Protein AF-A0A9P5R3A4-F1 (afdb_monomer_lite)

Organism: NCBI:txid64567

Foldseek 3Di:
DKKKKWAQAPPRDIDIFIDDDDPVVRDDPVSVVSRHHPDMDIDDDDDDPDDPDRQPHDQDWDVPPPIDTDDD

Secondary structure (DSSP, 8-state):
-EEEEEEE-GGG-EEEEEEES-HHHH--HHHHTT--SSEEEEEEE---SS---GGGSSPEEE-SSS-EEE--

Structure (mmCIF, N/CA/C/O backbone):
data_AF-A0A9P5R3A4-F1
#
_entry.id   AF-A0A9P5R3A4-F1
#
loop_
_atom_site.group_PDB
_atom_site.id
_atom_site.type_symbol
_atom_site.label_atom_id
_atom_site.label_alt_id
_atom_site.label_comp_id
_atom_site.label_asym_id
_atom_site.label_entity_id
_atom_site.label_seq_id
_atom_site.pdbx_PDB_ins_code
_atom_site.Cartn_x
_atom_site.Cartn_y
_atom_site.Cartn_z
_atom_site.occupancy
_atom_site.B_iso_or_equiv
_atom_site.auth_seq_id
_atom_site.auth_comp_id
_atom_site.auth_asym_id
_atom_site.auth_atom_id
_atom_site.pdbx_PDB_model_num
ATOM 1 N N . ASP A 1 1 ? 6.372 -1.099 -13.410 1.00 72.88 1 ASP A N 1
ATOM 2 C CA . ASP A 1 1 ? 6.646 0.339 -13.606 1.00 72.88 1 ASP A CA 1
ATOM 3 C C . ASP A 1 1 ? 6.336 1.105 -12.327 1.00 72.88 1 ASP A C 1
ATOM 5 O O . ASP A 1 1 ? 7.208 1.825 -11.860 1.00 72.88 1 ASP A O 1
ATOM 9 N N . ALA A 1 2 ? 5.240 0.783 -11.639 1.00 81.12 2 ALA A N 1
ATOM 10 C CA . ALA A 1 2 ? 5.086 1.082 -10.219 1.00 81.12 2 ALA A CA 1
ATOM 11 C C . ALA A 1 2 ? 4.183 0.056 -9.526 1.00 81.12 2 ALA A C 1
ATOM 13 O O . ALA A 1 2 ? 3.410 -0.640 -10.187 1.00 81.12 2 ALA A O 1
ATOM 14 N N . ALA A 1 3 ? 4.260 -0.030 -8.204 1.00 86.19 3 ALA A N 1
ATOM 15 C CA . ALA A 1 3 ? 3.349 -0.816 -7.383 1.00 86.19 3 ALA A CA 1
ATOM 16 C C . ALA A 1 3 ? 2.956 -0.029 -6.129 1.00 86.19 3 ALA A C 1
ATOM 18 O O . ALA A 1 3 ? 3.726 0.801 -5.641 1.00 86.19 3 ALA A O 1
ATOM 19 N N . GLY A 1 4 ? 1.765 -0.292 -5.600 1.00 89.44 4 GLY A N 1
ATOM 20 C CA . GLY A 1 4 ? 1.306 0.329 -4.366 1.00 89.44 4 GLY A CA 1
ATOM 21 C C . GLY A 1 4 ? 0.251 -0.493 -3.643 1.00 89.44 4 GLY A C 1
ATOM 22 O O . GLY A 1 4 ? -0.546 -1.185 -4.270 1.00 89.44 4 GLY A O 1
ATOM 23 N N . ILE A 1 5 ? 0.257 -0.419 -2.316 1.00 90.94 5 ILE A N 1
ATOM 24 C CA . ILE A 1 5 ? -0.758 -0.992 -1.433 1.00 90.94 5 ILE A CA 1
ATOM 25 C C . ILE A 1 5 ? -1.205 0.095 -0.463 1.00 90.94 5 ILE A C 1
ATOM 27 O O . ILE A 1 5 ? -0.391 0.868 0.050 1.00 90.94 5 ILE A O 1
ATOM 31 N N . VAL A 1 6 ? -2.507 0.142 -0.208 1.00 92.06 6 VAL A N 1
ATOM 32 C CA . VAL A 1 6 ? -3.101 0.941 0.857 1.00 92.06 6 VAL A CA 1
ATOM 33 C C . VAL A 1 6 ? -3.949 0.040 1.740 1.00 92.06 6 VAL A C 1
ATOM 35 O O . VAL A 1 6 ? -4.789 -0.693 1.226 1.00 92.06 6 VAL A O 1
ATOM 38 N N . THR A 1 7 ? -3.771 0.109 3.056 1.00 93.38 7 THR A N 1
ATOM 39 C CA . THR A 1 7 ? -4.614 -0.591 4.034 1.00 93.38 7 THR A CA 1
ATOM 40 C C . THR A 1 7 ? -5.373 0.388 4.918 1.00 93.38 7 THR A C 1
ATOM 42 O O . THR A 1 7 ? -4.934 1.512 5.160 1.00 93.38 7 THR A O 1
ATOM 45 N N . CYS A 1 8 ? -6.535 -0.044 5.398 1.00 91.25 8 CYS A N 1
ATOM 46 C CA . CYS A 1 8 ? -7.374 0.685 6.334 1.00 91.25 8 CYS A CA 1
ATOM 47 C C . CYS A 1 8 ? -7.237 0.064 7.726 1.00 91.25 8 CYS A C 1
ATOM 49 O O . CYS A 1 8 ? -7.708 -1.047 7.986 1.00 91.25 8 CYS A O 1
ATOM 51 N N . GLY A 1 9 ? -6.554 0.786 8.608 1.00 89.44 9 GLY A N 1
ATOM 52 C CA . GLY A 1 9 ? -6.369 0.429 10.002 1.00 89.44 9 GLY A CA 1
ATOM 53 C C . GLY A 1 9 ? -7.469 0.985 10.904 1.00 89.44 9 GLY A C 1
ATOM 54 O O . GLY A 1 9 ? -8.551 1.393 10.475 1.00 89.44 9 GLY A O 1
ATOM 55 N N . ASN A 1 10 ? -7.183 0.999 12.203 1.00 88.25 10 ASN A N 1
ATOM 56 C CA . ASN A 1 10 ? -8.178 1.362 13.203 1.00 88.25 10 ASN A CA 1
ATOM 57 C C . ASN A 1 10 ? -8.673 2.811 13.018 1.00 88.25 10 ASN A C 1
ATOM 59 O O . ASN A 1 10 ? -7.889 3.707 12.699 1.00 88.25 10 ASN A O 1
ATOM 63 N N . LYS A 1 11 ? -9.972 3.045 13.248 1.00 86.12 11 LYS A N 1
ATOM 64 C CA . LYS A 1 11 ? -10.634 4.359 13.086 1.00 86.12 11 LYS A CA 1
ATOM 65 C C . LYS A 1 11 ? -10.530 4.971 11.675 1.00 86.12 11 LYS A C 1
ATOM 67 O O . LYS A 1 11 ? -10.561 6.190 11.542 1.00 86.12 11 LYS A O 1
ATOM 72 N N . GLY A 1 12 ? -10.398 4.149 10.630 1.00 83.06 12 GLY A N 1
ATOM 73 C CA . GLY A 1 12 ? -10.358 4.631 9.244 1.00 83.06 12 GLY A CA 1
ATOM 74 C C . GLY A 1 12 ? -9.019 5.246 8.829 1.00 83.06 12 GLY A C 1
ATOM 75 O O . GLY A 1 12 ? -8.943 5.921 7.806 1.00 83.06 12 GLY A O 1
ATOM 76 N N . ARG A 1 13 ? -7.952 5.045 9.616 1.00 87.06 13 ARG A N 1
ATOM 77 C CA . ARG A 1 13 ? -6.613 5.524 9.258 1.00 87.06 13 ARG A CA 1
ATOM 78 C C . ARG A 1 13 ? -6.056 4.702 8.103 1.00 87.06 13 ARG A C 1
ATOM 80 O O . ARG A 1 13 ? -5.966 3.482 8.201 1.00 87.06 13 ARG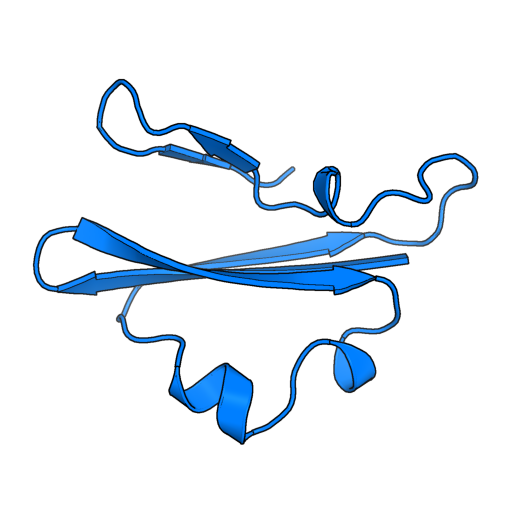 A O 1
ATOM 87 N N . LEU A 1 14 ? -5.619 5.384 7.053 1.00 88.69 14 LEU A N 1
ATOM 88 C CA . LEU A 1 14 ? -5.031 4.752 5.880 1.00 88.69 14 LEU A CA 1
ATOM 89 C C . LEU A 1 14 ? -3.506 4.677 6.003 1.00 88.69 14 LEU A C 1
ATOM 91 O O . LEU A 1 14 ? -2.858 5.640 6.418 1.00 88.69 14 LEU A O 1
ATOM 95 N N . TYR A 1 15 ? -2.949 3.531 5.627 1.00 90.62 15 TYR A N 1
ATOM 96 C CA . TYR A 1 15 ? -1.514 3.262 5.568 1.00 90.62 15 TYR A CA 1
ATOM 97 C C . TYR A 1 15 ? -1.157 2.959 4.122 1.00 90.62 15 TYR A C 1
ATOM 99 O O . TYR A 1 15 ? -1.727 2.044 3.539 1.00 90.62 15 TYR A O 1
ATOM 107 N N . GLN A 1 16 ? -0.254 3.739 3.533 1.00 89.38 16 GLN A N 1
ATOM 108 C CA . GLN A 1 16 ? 0.071 3.653 2.114 1.00 89.38 16 GLN A CA 1
ATOM 109 C C . GLN A 1 16 ? 1.555 3.397 1.903 1.00 89.38 16 GLN A C 1
ATOM 111 O O . GLN A 1 16 ? 2.399 4.096 2.461 1.00 89.38 16 GLN A O 1
ATOM 116 N N . ILE A 1 17 ? 1.853 2.456 1.012 1.00 89.50 17 ILE A N 1
ATOM 117 C CA . ILE A 1 17 ? 3.195 2.205 0.495 1.00 89.50 17 ILE A CA 1
ATOM 118 C C . ILE A 1 17 ? 3.088 2.137 -1.018 1.00 89.50 17 ILE A C 1
ATOM 120 O O . ILE A 1 17 ? 2.333 1.328 -1.547 1.00 89.50 17 ILE A O 1
ATOM 124 N N . LYS A 1 18 ? 3.824 2.999 -1.717 1.00 87.25 18 LYS A N 1
ATOM 125 C CA . LYS A 1 18 ? 3.902 3.008 -3.179 1.00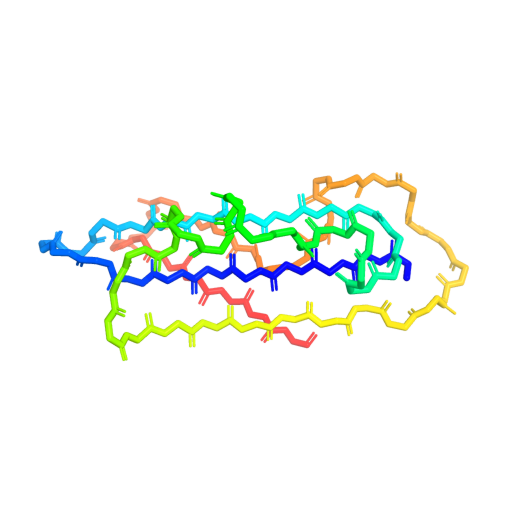 87.25 18 LYS A CA 1
ATOM 126 C C . LYS A 1 18 ? 5.317 3.319 -3.637 1.00 87.25 18 LYS A C 1
ATOM 128 O O . LYS A 1 18 ? 6.035 4.062 -2.972 1.00 87.25 18 LYS A O 1
ATOM 133 N N . GLY A 1 19 ? 5.704 2.765 -4.774 1.00 84.00 19 GLY A N 1
ATOM 134 C CA . GLY A 1 19 ? 7.034 2.943 -5.335 1.00 84.00 19 GLY A CA 1
ATOM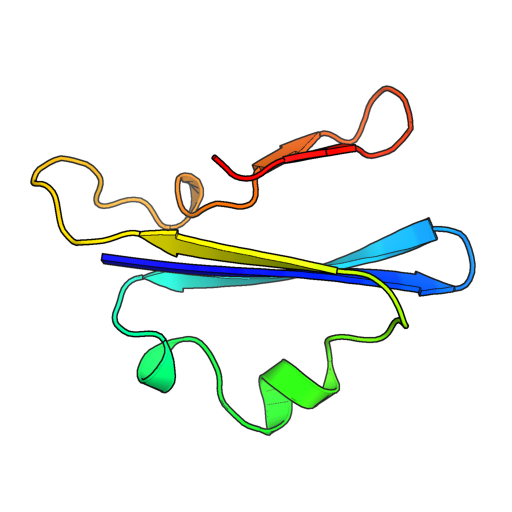 135 C C . GLY A 1 19 ? 7.089 2.560 -6.805 1.00 84.00 19 GLY A C 1
ATOM 136 O O . GLY A 1 19 ? 6.243 1.815 -7.298 1.00 84.00 19 GLY A O 1
ATOM 137 N N . ASN A 1 20 ? 8.102 3.069 -7.498 1.00 83.06 20 ASN A N 1
ATOM 138 C CA . ASN A 1 20 ? 8.391 2.677 -8.872 1.00 83.06 20 ASN A CA 1
ATOM 139 C C . ASN A 1 20 ? 9.169 1.355 -8.887 1.00 83.06 20 ASN A C 1
ATOM 141 O O . ASN A 1 20 ? 9.943 1.080 -7.973 1.00 83.06 20 ASN A O 1
ATOM 145 N N . GLY A 1 21 ? 8.992 0.560 -9.941 1.00 80.50 21 GLY A N 1
ATOM 146 C CA . GLY A 1 21 ? 9.701 -0.713 -10.120 1.00 80.50 21 GLY A CA 1
ATOM 147 C C . GLY A 1 21 ? 8.810 -1.951 -10.033 1.00 80.50 21 GLY A C 1
ATOM 148 O O . GLY A 1 21 ? 7.601 -1.886 -10.287 1.00 80.50 21 GLY A O 1
ATOM 149 N N . MET A 1 22 ? 9.433 -3.103 -9.770 1.00 81.69 22 MET A N 1
ATOM 150 C CA . MET A 1 22 ? 8.738 -4.378 -9.587 1.00 81.69 22 MET A CA 1
ATOM 151 C C . MET A 1 22 ? 8.219 -4.489 -8.152 1.00 81.69 22 MET A C 1
ATOM 153 O O . MET A 1 22 ? 8.801 -3.938 -7.224 1.00 81.69 22 MET A O 1
ATOM 157 N N . VAL A 1 23 ? 7.158 -5.275 -7.949 1.00 81.50 23 VAL A N 1
ATOM 158 C CA . VAL A 1 23 ? 6.558 -5.539 -6.623 1.00 81.50 23 VAL A CA 1
ATOM 159 C C . VAL A 1 23 ? 7.619 -5.928 -5.583 1.00 81.50 23 VAL A C 1
ATOM 161 O O . VAL A 1 23 ? 7.603 -5.409 -4.473 1.00 81.50 23 VAL A O 1
ATOM 164 N N . ARG A 1 24 ? 8.587 -6.771 -5.968 1.00 83.12 24 ARG A N 1
ATOM 165 C CA . ARG A 1 24 ? 9.676 -7.224 -5.085 1.00 83.12 24 ARG A CA 1
ATOM 166 C C . ARG A 1 24 ? 10.603 -6.102 -4.595 1.00 83.12 24 ARG A C 1
ATOM 168 O O . ARG A 1 24 ? 11.226 -6.259 -3.558 1.00 83.12 24 ARG A O 1
ATOM 175 N N . ASP A 1 25 ? 10.728 -5.022 -5.364 1.00 84.06 25 ASP A N 1
ATOM 176 C CA . ASP A 1 25 ? 11.626 -3.905 -5.050 1.00 84.06 25 ASP A CA 1
ATOM 177 C C . ASP A 1 25 ? 10.893 -2.849 -4.210 1.00 84.06 25 ASP A C 1
ATOM 179 O O . ASP A 1 25 ? 11.482 -2.156 -3.380 1.00 84.06 25 ASP A O 1
ATOM 183 N N . VAL A 1 26 ? 9.578 -2.730 -4.421 1.00 84.06 26 VAL A N 1
ATOM 184 C CA . VAL A 1 26 ? 8.725 -1.770 -3.715 1.00 84.06 26 VAL A CA 1
ATOM 185 C C . VAL A 1 26 ? 8.384 -2.262 -2.307 1.00 84.06 26 VAL A C 1
ATOM 187 O O . VAL A 1 26 ? 8.437 -1.469 -1.363 1.00 84.06 26 VAL A O 1
ATOM 190 N N . PHE A 1 27 ? 8.072 -3.552 -2.150 1.00 89.12 27 PHE A N 1
ATOM 191 C CA . PHE A 1 27 ? 7.647 -4.135 -0.878 1.00 89.12 27 PHE A CA 1
ATOM 192 C C . PHE A 1 27 ? 8.728 -5.040 -0.288 1.00 89.12 27 PHE A C 1
ATOM 194 O O . PHE A 1 27 ? 9.065 -6.077 -0.852 1.00 89.12 27 PHE A O 1
ATOM 201 N N . ASP A 1 28 ? 9.219 -4.658 0.887 1.00 91.25 28 ASP A N 1
ATOM 202 C CA . ASP A 1 28 ? 10.067 -5.475 1.750 1.00 91.25 28 ASP A CA 1
ATOM 203 C C . ASP A 1 28 ? 9.312 -5.818 3.046 1.00 91.25 28 ASP A C 1
ATOM 205 O O . ASP A 1 28 ? 8.271 -5.230 3.354 1.00 91.25 28 ASP A O 1
ATOM 209 N N . GLN A 1 29 ? 9.818 -6.796 3.802 1.00 91.31 29 GLN A N 1
ATOM 210 C CA . GLN A 1 29 ? 9.191 -7.246 5.049 1.00 91.31 29 GLN A CA 1
ATOM 211 C C . GLN A 1 29 ? 8.921 -6.078 6.030 1.00 91.31 29 GLN A C 1
ATOM 213 O O . GLN A 1 29 ? 7.783 -5.957 6.486 1.00 91.31 29 GLN A O 1
ATOM 218 N N . PRO A 1 30 ? 9.875 -5.156 6.291 1.00 92.56 30 PRO A N 1
ATOM 219 C CA . PRO A 1 30 ? 9.642 -4.040 7.211 1.00 92.56 30 PRO A CA 1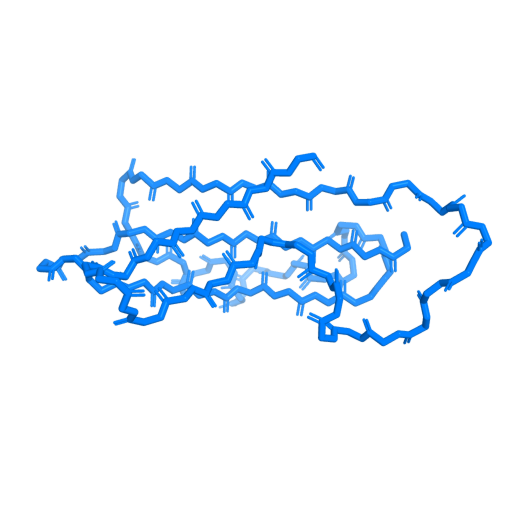
ATOM 220 C C . PRO A 1 30 ? 8.584 -3.038 6.732 1.00 92.56 30 PRO A C 1
ATOM 222 O O . PRO A 1 30 ? 7.892 -2.431 7.548 1.00 92.56 30 PRO A O 1
ATOM 225 N N . LYS A 1 31 ? 8.447 -2.825 5.418 1.00 89.94 31 LYS A N 1
ATOM 226 C CA . LYS A 1 31 ? 7.366 -2.012 4.844 1.00 89.94 31 LYS A CA 1
ATOM 227 C C . LYS A 1 31 ? 6.024 -2.710 5.001 1.00 89.94 31 LYS A C 1
ATOM 229 O O . LYS A 1 31 ? 5.060 -2.080 5.419 1.00 89.94 31 LYS A O 1
ATOM 234 N N . LEU A 1 32 ? 5.947 -4.005 4.704 1.00 89.44 32 LEU A N 1
ATOM 235 C CA . LEU A 1 32 ? 4.698 -4.759 4.832 1.00 89.44 32 LEU A CA 1
ATOM 236 C C . LEU A 1 32 ? 4.178 -4.775 6.275 1.00 89.44 32 LEU A C 1
ATOM 238 O O . LEU A 1 32 ? 2.976 -4.654 6.483 1.00 89.44 32 LEU A O 1
ATOM 242 N N . GLU A 1 33 ? 5.064 -4.814 7.269 1.00 92.69 33 GLU A N 1
ATOM 243 C CA . GLU A 1 33 ? 4.697 -4.712 8.690 1.00 92.69 33 GLU A CA 1
ATOM 244 C C . GLU A 1 33 ? 4.055 -3.362 9.069 1.00 92.69 33 GLU A C 1
ATOM 246 O O . GLU A 1 33 ? 3.323 -3.277 10.055 1.00 92.69 33 GLU A O 1
ATOM 251 N N . GLN A 1 34 ? 4.269 -2.304 8.277 1.00 91.12 34 GLN A N 1
ATOM 252 C CA . GLN A 1 34 ? 3.643 -0.990 8.487 1.00 91.12 34 GLN A CA 1
ATOM 253 C C . GLN A 1 34 ? 2.217 -0.909 7.922 1.00 91.12 34 GLN A C 1
ATOM 255 O O . GLN A 1 34 ? 1.481 0.027 8.249 1.00 91.12 34 GLN A O 1
ATOM 260 N N . LEU A 1 35 ? 1.811 -1.865 7.081 1.00 91.19 35 LEU A N 1
ATOM 261 C CA . LEU A 1 35 ? 0.467 -1.941 6.511 1.00 91.19 35 LEU A CA 1
ATOM 262 C C . LEU A 1 35 ? -0.492 -2.589 7.512 1.00 91.19 35 LEU A C 1
ATOM 264 O O . LEU A 1 35 ? -0.785 -3.782 7.469 1.00 91.19 35 LEU A O 1
ATOM 268 N N . ILE A 1 36 ? -0.985 -1.774 8.441 1.00 92.44 36 ILE A N 1
ATOM 269 C CA . ILE A 1 36 ? -1.918 -2.205 9.482 1.00 92.44 36 ILE A CA 1
ATOM 270 C C . ILE A 1 36 ? -3.349 -2.150 8.937 1.00 92.44 36 ILE A C 1
ATOM 272 O O . ILE A 1 36 ? -3.742 -1.171 8.295 1.00 92.44 36 ILE A O 1
ATOM 276 N N . GLY A 1 37 ? -4.149 -3.174 9.230 1.00 89.94 37 GLY A N 1
ATOM 277 C CA . GLY A 1 37 ? -5.565 -3.223 8.869 1.00 89.94 37 GLY A CA 1
ATOM 278 C C . GLY A 1 37 ? -6.010 -4.592 8.372 1.00 89.94 37 GLY A C 1
ATOM 279 O O . GLY A 1 37 ? -5.190 -5.429 8.014 1.00 89.94 37 GLY A O 1
ATOM 280 N N . SER A 1 38 ? -7.323 -4.818 8.349 1.00 87.62 38 SER A N 1
ATOM 281 C CA . SER A 1 38 ? -7.938 -6.037 7.799 1.00 87.62 38 SER A CA 1
ATOM 282 C C . SER A 1 38 ? -8.510 -5.844 6.391 1.00 87.62 38 SER A C 1
ATOM 284 O O . SER A 1 38 ? -8.961 -6.805 5.775 1.00 87.62 38 SER A O 1
ATOM 286 N N . MET A 1 39 ? -8.499 -4.611 5.875 1.00 89.50 39 MET A N 1
ATOM 287 C CA . MET A 1 39 ? -8.965 -4.261 4.532 1.00 89.50 39 MET A CA 1
ATOM 288 C C . MET A 1 39 ? -7.913 -3.417 3.818 1.00 89.50 39 MET A C 1
ATOM 290 O O . MET A 1 39 ? -7.280 -2.563 4.440 1.00 89.50 39 MET A O 1
ATOM 294 N N . GLY A 1 40 ? -7.751 -3.612 2.512 1.00 88.50 40 GLY A N 1
ATOM 295 C CA . GLY A 1 40 ? -6.820 -2.833 1.707 1.00 88.50 40 GLY A CA 1
ATOM 296 C C . GLY A 1 40 ? -7.002 -3.039 0.209 1.00 88.50 40 GLY A C 1
ATOM 297 O O . GLY A 1 40 ? -7.679 -3.969 -0.224 1.00 88.50 40 GLY A O 1
ATOM 298 N N . VAL A 1 41 ? -6.392 -2.152 -0.572 1.00 88.44 41 VAL A N 1
ATOM 299 C CA . VAL A 1 41 ? -6.384 -2.164 -2.037 1.00 88.44 41 VAL A CA 1
ATOM 300 C C . VAL A 1 41 ? -4.936 -2.151 -2.507 1.00 88.44 41 VAL A C 1
ATOM 302 O O . VAL A 1 41 ? -4.129 -1.353 -2.029 1.00 88.44 41 VAL A O 1
ATOM 305 N N . GLY A 1 42 ? -4.610 -3.033 -3.448 1.00 88.44 42 GLY A N 1
ATOM 306 C CA . GLY A 1 42 ? -3.304 -3.097 -4.095 1.00 88.44 42 GLY A CA 1
ATOM 307 C C . GLY A 1 42 ? -3.416 -2.813 -5.587 1.00 88.44 42 GLY A C 1
ATOM 308 O O . GLY A 1 42 ? -4.405 -3.179 -6.215 1.00 88.44 42 GLY A O 1
ATOM 309 N N . HIS A 1 43 ? -2.393 -2.182 -6.152 1.00 86.75 43 HIS A N 1
ATOM 310 C CA . HIS A 1 43 ? -2.284 -1.938 -7.582 1.00 86.75 43 HIS A CA 1
ATOM 311 C C . HIS A 1 43 ? -0.867 -2.219 -8.075 1.00 86.75 43 HIS A C 1
ATOM 313 O O . HIS A 1 43 ? 0.121 -1.801 -7.465 1.00 86.75 43 HIS A O 1
ATOM 319 N N . VAL A 1 44 ? -0.768 -2.889 -9.220 1.00 81.19 44 VAL A N 1
ATOM 320 C CA . VAL A 1 44 ? 0.496 -3.140 -9.912 1.00 81.19 44 VAL A CA 1
ATOM 321 C C . VAL A 1 44 ? 0.376 -2.584 -11.320 1.00 81.19 44 VAL A C 1
ATOM 323 O O . VAL A 1 44 ? -0.424 -3.061 -12.117 1.00 81.19 44 VAL A O 1
ATOM 326 N N . ARG A 1 45 ? 1.190 -1.575 -11.637 1.00 73.50 45 ARG A N 1
ATOM 327 C CA . ARG A 1 45 ? 1.216 -0.966 -12.964 1.00 73.50 45 ARG A CA 1
ATOM 328 C C . ARG A 1 45 ? 2.208 -1.695 -13.861 1.00 73.50 45 ARG A C 1
ATOM 330 O O . ARG A 1 45 ? 3.427 -1.665 -13.622 1.00 73.50 45 ARG A O 1
ATOM 337 N N . TYR A 1 46 ? 1.683 -2.324 -14.909 1.00 60.34 46 TYR A N 1
ATOM 338 C CA . TYR A 1 46 ? 2.497 -2.867 -15.991 1.00 60.34 46 TYR A CA 1
ATOM 339 C C . TYR A 1 46 ? 3.208 -1.714 -16.729 1.00 60.34 46 TYR A C 1
ATOM 341 O O . TYR A 1 46 ? 2.588 -0.669 -16.925 1.00 60.34 46 TYR A O 1
ATOM 349 N N . PRO A 1 47 ? 4.497 -1.844 -17.100 1.00 53.59 47 PRO A N 1
ATOM 350 C CA . PRO A 1 47 ? 5.213 -0.796 -17.821 1.00 53.59 47 PRO A CA 1
ATOM 351 C C . PRO A 1 47 ? 4.572 -0.511 -19.177 1.00 53.59 47 PRO A C 1
ATOM 353 O O . PRO A 1 47 ? 4.781 -1.235 -20.145 1.00 53.59 47 PRO A O 1
ATOM 356 N N . THR A 1 48 ? 3.815 0.576 -19.252 1.00 53.94 48 THR A N 1
ATOM 357 C CA . THR A 1 48 ? 3.492 1.268 -20.498 1.00 53.94 48 THR A CA 1
ATOM 358 C C . THR A 1 48 ? 4.275 2.571 -20.505 1.00 53.94 48 THR A C 1
ATOM 360 O O . THR A 1 48 ? 4.328 3.264 -19.490 1.00 53.94 48 THR A O 1
ATOM 363 N N . ALA A 1 49 ? 4.918 2.895 -21.625 1.00 48.47 49 ALA A N 1
ATOM 364 C CA . ALA A 1 49 ? 5.704 4.115 -21.752 1.00 48.47 49 ALA A CA 1
ATOM 365 C C . ALA A 1 49 ? 4.860 5.345 -21.366 1.00 48.47 49 ALA A C 1
ATOM 367 O O . ALA A 1 49 ? 3.809 5.564 -21.964 1.00 48.47 49 ALA A O 1
ATOM 368 N N . GLY A 1 50 ? 5.313 6.142 -20.389 1.00 50.25 50 GLY A N 1
ATOM 369 C CA . GLY A 1 50 ? 4.763 7.490 -20.209 1.00 50.25 50 GLY A CA 1
ATOM 370 C C . GLY A 1 50 ? 4.567 8.041 -18.800 1.00 50.25 50 GLY A C 1
ATOM 371 O O . GLY A 1 50 ? 4.050 9.146 -18.706 1.00 50.25 50 GLY A O 1
ATOM 372 N N . SER A 1 51 ? 4.944 7.375 -17.704 1.00 52.31 51 SER A N 1
ATOM 373 C CA . SER A 1 51 ? 4.851 8.052 -16.392 1.00 52.31 51 SER A CA 1
ATOM 374 C C . SER A 1 51 ? 5.984 7.654 -15.458 1.00 52.31 51 SER A C 1
ATOM 376 O O . SER A 1 51 ? 6.055 6.535 -14.971 1.00 52.31 51 SER A O 1
ATOM 378 N N . SER A 1 52 ? 6.906 8.588 -15.253 1.00 56.22 52 SER A N 1
ATOM 379 C CA . SER A 1 52 ? 8.128 8.429 -14.463 1.00 56.22 52 SER A CA 1
ATOM 380 C C . SER A 1 52 ? 7.968 8.885 -13.007 1.00 56.22 52 SER A C 1
ATOM 382 O O . SER A 1 52 ? 8.896 8.735 -12.211 1.00 56.22 52 SER A O 1
ATOM 384 N N . SER A 1 53 ? 6.809 9.437 -12.630 1.00 59.19 53 SER A N 1
ATOM 385 C CA . SER A 1 53 ? 6.581 10.005 -11.301 1.00 59.19 53 SER A CA 1
ATOM 386 C C . SER A 1 53 ? 5.949 8.996 -10.343 1.00 59.19 53 SER A C 1
ATOM 388 O O . SER A 1 53 ? 4.836 8.520 -10.554 1.00 59.19 53 SER A O 1
ATOM 390 N N . THR A 1 54 ? 6.609 8.748 -9.209 1.00 58.47 54 THR A N 1
ATOM 391 C CA . THR A 1 54 ? 6.094 7.924 -8.097 1.00 58.47 54 THR A CA 1
ATOM 392 C C . THR A 1 54 ? 4.763 8.442 -7.538 1.00 58.47 54 THR A C 1
ATOM 394 O O . THR A 1 54 ? 4.002 7.704 -6.911 1.00 58.47 54 THR A O 1
ATOM 397 N N . SER A 1 55 ? 4.449 9.721 -7.761 1.00 60.38 55 SER A N 1
ATOM 398 C CA . SER A 1 55 ? 3.175 10.321 -7.354 1.00 60.38 55 SER A CA 1
ATOM 399 C C . SER A 1 55 ? 1.991 9.739 -8.124 1.00 60.38 55 SER A C 1
ATOM 401 O O . SER A 1 55 ? 0.904 9.638 -7.558 1.00 60.38 55 SER A O 1
ATOM 403 N N . GLU A 1 56 ? 2.222 9.298 -9.362 1.00 59.56 56 GLU A N 1
ATOM 404 C CA . GLU A 1 56 ? 1.222 8.706 -10.257 1.00 59.56 56 GLU A CA 1
ATOM 405 C C . GLU A 1 56 ? 1.029 7.202 -10.016 1.00 59.56 56 GLU A C 1
ATOM 407 O O . GLU A 1 56 ? 0.113 6.588 -10.573 1.00 59.56 56 GLU A O 1
ATOM 412 N N . ALA A 1 57 ? 1.862 6.601 -9.159 1.00 61.53 57 ALA A N 1
ATOM 413 C CA . ALA A 1 57 ? 1.666 5.234 -8.714 1.00 61.53 57 ALA A CA 1
ATOM 414 C C . ALA A 1 57 ? 0.377 5.142 -7.881 1.00 61.53 57 ALA A C 1
ATOM 416 O O . ALA A 1 57 ? 0.244 5.766 -6.822 1.00 61.53 57 ALA A O 1
ATOM 417 N N . GLN A 1 58 ? -0.571 4.360 -8.395 1.00 70.38 58 GLN A N 1
ATOM 418 C CA . GLN A 1 58 ? -1.808 3.987 -7.714 1.00 70.38 58 GLN A CA 1
ATOM 419 C C . GLN A 1 58 ? -1.508 3.136 -6.471 1.00 70.38 58 GLN A C 1
ATOM 421 O O . GLN A 1 58 ? -0.489 2.438 -6.455 1.00 70.38 58 GLN A O 1
ATOM 426 N N . PRO A 1 59 ? -2.392 3.113 -5.459 1.00 68.06 59 PRO A N 1
ATOM 427 C CA . PRO A 1 59 ? -3.710 3.763 -5.401 1.00 68.06 59 PRO A CA 1
ATOM 428 C C . PRO A 1 59 ? -3.661 5.285 -5.179 1.00 68.06 59 PRO A C 1
ATOM 430 O O . PRO A 1 59 ? -2.833 5.784 -4.408 1.00 68.06 59 PRO A O 1
ATOM 433 N N . PHE A 1 60 ? -4.566 6.023 -5.830 1.00 75.56 60 PHE A N 1
ATOM 434 C CA . PHE A 1 60 ? -4.810 7.433 -5.525 1.00 75.56 60 PHE A CA 1
ATOM 435 C C . PHE A 1 60 ? -5.550 7.573 -4.191 1.00 75.56 60 PHE A C 1
ATOM 437 O O . PHE A 1 60 ? -6.448 6.790 -3.884 1.00 75.56 60 PHE A O 1
ATOM 444 N N . TYR A 1 61 ? -5.185 8.601 -3.425 1.00 77.56 61 TYR A N 1
ATOM 445 C CA . TYR A 1 61 ? -5.829 8.970 -2.169 1.00 77.56 61 TYR A CA 1
ATOM 446 C C . TYR A 1 61 ? -6.331 10.412 -2.248 1.00 77.56 61 TYR A C 1
ATOM 448 O O . TYR A 1 61 ? -5.577 11.309 -2.626 1.00 77.56 61 TYR A O 1
ATOM 456 N N . VAL A 1 62 ? -7.583 10.635 -1.848 1.00 78.25 62 VAL A N 1
ATOM 457 C CA . VAL A 1 62 ? -8.157 11.972 -1.649 1.00 78.25 62 VAL A CA 1
ATOM 458 C C . VAL A 1 62 ? -8.678 12.093 -0.224 1.00 78.25 62 VAL A C 1
ATOM 460 O O . VAL A 1 62 ? -9.394 11.221 0.258 1.00 78.25 62 VAL A O 1
ATOM 463 N N . ASN A 1 63 ? -8.329 13.178 0.468 1.00 78.38 63 ASN A N 1
ATOM 464 C CA . ASN A 1 63 ? -8.680 13.388 1.877 1.00 78.38 63 ASN A CA 1
ATOM 465 C C . ASN A 1 63 ? -10.084 13.985 2.088 1.00 78.38 63 ASN A C 1
ATOM 467 O O . ASN A 1 63 ? -10.470 14.228 3.230 1.00 78.38 63 ASN A O 1
ATOM 471 N N . SER A 1 64 ? -10.839 14.240 1.015 1.00 70.25 64 SER A N 1
ATOM 472 C CA . SER A 1 64 ? -12.182 14.808 1.096 1.00 70.25 64 SER A CA 1
ATOM 473 C C . SER A 1 64 ? -13.060 14.412 -0.100 1.00 70.25 64 SER A C 1
ATOM 475 O O . SER A 1 64 ? -12.588 14.494 -1.236 1.00 70.25 64 SER A O 1
ATOM 477 N N . PRO A 1 65 ? -14.335 14.045 0.134 1.00 65.19 65 PRO A N 1
ATOM 478 C CA . PRO A 1 65 ? -14.911 13.701 1.438 1.00 65.19 65 PRO A CA 1
ATOM 479 C C . PRO A 1 65 ? -14.449 12.297 1.906 1.00 65.19 65 PRO A C 1
ATOM 481 O O . PRO A 1 65 ? -14.090 11.454 1.093 1.00 65.19 65 PRO A O 1
ATOM 484 N N . TYR A 1 66 ? -14.448 12.044 3.221 1.00 76.00 66 TYR A N 1
ATOM 485 C CA . TYR A 1 66 ? -14.259 10.728 3.883 1.00 76.00 66 TYR A CA 1
ATOM 486 C C . TYR A 1 66 ? -12.910 9.994 3.765 1.00 76.00 66 TYR A C 1
ATOM 488 O O . TYR A 1 66 ? -12.715 9.026 4.495 1.00 76.00 66 TYR A O 1
ATOM 496 N N . GLY A 1 67 ? -11.970 10.439 2.928 1.00 76.81 67 GLY A N 1
ATOM 497 C CA . GLY A 1 67 ? -10.704 9.722 2.744 1.00 76.81 67 GLY A CA 1
ATOM 498 C C . GLY A 1 67 ? -10.878 8.522 1.810 1.00 76.81 67 GLY A C 1
ATOM 499 O O . GLY A 1 67 ? -11.007 7.390 2.265 1.00 76.81 67 GLY A O 1
ATOM 500 N N . ILE A 1 68 ? -10.912 8.768 0.499 1.00 80.56 68 ILE A N 1
ATOM 501 C CA . ILE A 1 68 ? -11.209 7.743 -0.512 1.00 80.56 68 ILE A CA 1
ATOM 502 C C . ILE A 1 68 ? -9.909 7.245 -1.135 1.00 80.56 68 ILE A C 1
ATOM 504 O O . ILE A 1 68 ? -9.018 8.034 -1.459 1.00 80.56 68 ILE A O 1
ATOM 508 N N . VAL A 1 69 ? -9.829 5.928 -1.321 1.00 79.31 69 V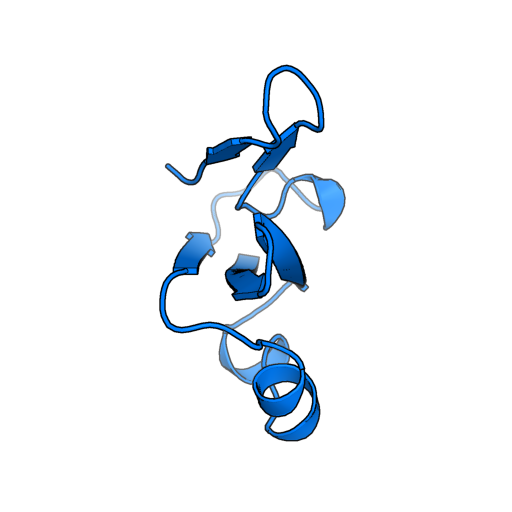AL A N 1
ATOM 509 C CA . VAL A 1 69 ? -8.725 5.243 -1.994 1.00 79.31 69 VAL A CA 1
ATOM 510 C C . VAL A 1 69 ? -9.265 4.551 -3.235 1.00 79.31 69 VAL A C 1
ATOM 512 O O . VAL A 1 69 ? -10.242 3.809 -3.148 1.00 79.31 69 VAL A O 1
ATOM 515 N N . PHE A 1 70 ? -8.625 4.782 -4.378 1.00 77.56 70 PHE A N 1
ATOM 516 C CA . PHE A 1 70 ? -9.034 4.208 -5.655 1.00 77.56 70 PHE A CA 1
ATOM 517 C C . PHE A 1 70 ? -7.828 3.673 -6.427 1.00 77.56 70 PHE A C 1
ATOM 519 O O . PHE A 1 70 ? -6.771 4.304 -6.467 1.00 77.56 70 PHE A O 1
ATOM 526 N N . ALA A 1 71 ? -8.002 2.505 -7.034 1.00 78.19 71 ALA A N 1
ATOM 527 C CA . ALA A 1 71 ? -7.078 1.906 -7.982 1.00 78.19 71 ALA A CA 1
ATOM 528 C C . ALA A 1 71 ? -7.889 1.386 -9.173 1.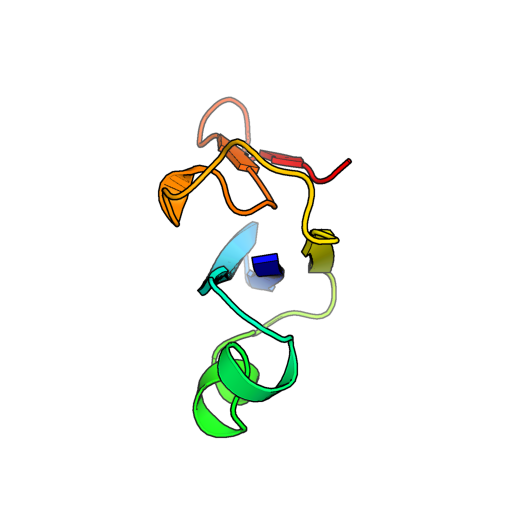00 78.19 71 ALA A C 1
ATOM 530 O O . ALA A 1 71 ? -8.981 0.851 -8.970 1.00 78.19 71 ALA A O 1
ATOM 531 N N . HIS A 1 72 ? -7.352 1.547 -10.380 1.00 73.88 72 HIS A N 1
ATOM 532 C CA . HIS A 1 72 ? -7.941 1.082 -11.634 1.00 73.88 72 HIS A CA 1
ATOM 533 C C . HIS A 1 72 ? -6.919 0.265 -12.405 1.00 73.88 72 HIS A C 1
ATOM 535 O O . HIS A 1 72 ? -5.801 0.800 -12.567 1.00 73.88 72 HIS A O 1
#

InterPro domains:
  IPR017932 Glutamine amidotransferase type 2 domain [PS51278] (1-72)
  IPR029055 Nucleophile aminohydrolases, N-terminal [G3DSA:3.60.20.10] (1-72)
  IPR029055 Nucleophile aminohydrolases, N-terminal [SSF56235] (1-72)

Radius of gyration: 12.24 Å; chains: 1; bounding box: 26×22×35 Å

pLDDT: mean 79.5, std 12.33, range [48.47, 93.38]

Sequence (72 aa):
DAAGIVTCGNKGRLYQIKGNGMVRDVFDQPKLEQLIGSMGVGHVRYPTAGSSSTSEAQPFYVNSPYGIVFAH